Protein AF-A0AAD8BMK3-F1 (afdb_monomer)

Nearest PDB structures (foldseek):
  8d3d-assembly1_A  TM=5.841E-01  e=3.983E-05  Homo sapiens
  8d3c-assembly1_A  TM=5.802E-01  e=1.812E-04  Homo sapiens
  4ykb-assembly1_A  TM=2.983E-01  e=4.411E+00  Chlamydomonas reinhardtii

Mean predicted aligned error: 10.78 Å

Radius of gyration: 21.34 Å; Cα contacts (8 Å, |Δi|>4): 188; chains: 1; bounding box: 49×57×47 Å

pLDDT: mean 79.71, std 11.74, range [36.44, 92.62]

Sequence (171 aa):
VIGICGNMDDNKNNDLISPSNSLMDPKEFLRFYSECSDPTFKELTQTPMNPICQQISDVPLSPNSRVDSDSFITLCNNVDEKLRCMVLELFGLLAHIDYTTSFQNTSCGAMLCQRREYDICDINCRDGNSFKCEKERMFGCTCGEGQYYKHDETCAPRSKCGCYDMEFSSD

Solvent-accessible surface area (backbone atoms only — not comparable to full-atom values): 10951 Å² total; per-residue (Å²): 103,81,53,97,86,17,41,82,78,90,50,81,92,59,32,46,47,46,98,86,73,42,83,43,57,72,69,57,44,53,52,73,75,44,91,60,96,77,78,82,85,76,82,81,60,92,58,88,76,44,73,74,34,54,45,62,78,72,51,87,68,58,98,82,62,82,68,62,59,67,60,50,33,47,50,31,56,63,45,56,78,86,48,28,45,55,46,53,50,50,48,22,46,73,56,68,48,55,48,69,81,64,53,75,88,51,94,54,71,79,72,97,54,62,57,45,80,42,44,70,43,65,44,39,52,80,39,83,74,52,90,80,58,75,80,43,82,44,54,42,76,54,52,58,93,76,27,18,30,43,96,84,73,46,66,36,43,66,93,67,39,66,92,69,86,79,78,74,80,85,126

Foldseek 3Di:
DQDPQADPPPDPVQRQADPVGDHDDPVVSVVVRDPDPDDDDDDQDPDPQDPQLCLLVVDDADPPQPDDSVVLSSVLRRDDLVCNLVSLVVSCFSSQHFSCVSRVPHPNPPDPAGWHWDWPQFAALPNPPVPPDDTDIGTGGGADVQWHQYPVRDTDHNVPSDDDPPPPPPD

InterPro domains:
  IPR001846 von Willebrand factor, type D domain [PS51233] (1-41)

Organism: Biomphalaria pfeifferi (NCBI:txid112525)

Structure (mmCIF, N/CA/C/O backbone):
data_AF-A0AAD8BMK3-F1
#
_entry.id   AF-A0AAD8BMK3-F1
#
loop_
_atom_site.group_PDB
_atom_site.id
_atom_site.type_symbol
_atom_site.label_atom_id
_atom_site.label_alt_id
_atom_site.label_comp_id
_atom_site.la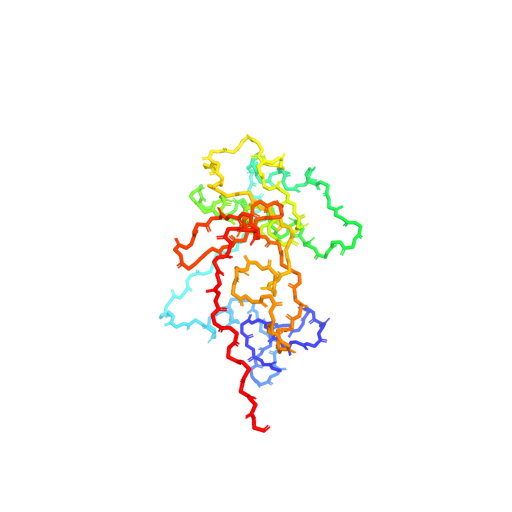bel_asym_id
_atom_site.label_entity_id
_atom_site.label_seq_id
_atom_site.pdbx_PDB_ins_code
_atom_site.Cartn_x
_atom_site.Cartn_y
_atom_site.Cartn_z
_atom_site.occupancy
_atom_site.B_iso_or_equiv
_atom_site.auth_seq_id
_atom_site.auth_comp_id
_atom_site.auth_asym_id
_atom_site.auth_atom_id
_atom_site.pdbx_PDB_model_num
ATOM 1 N N . VAL A 1 1 ? 8.317 -19.276 -10.134 1.00 74.94 1 VAL A N 1
ATOM 2 C CA . VAL A 1 1 ? 7.328 -18.478 -10.909 1.00 74.94 1 VAL A CA 1
ATOM 3 C C . VAL A 1 1 ? 8.123 -17.401 -11.637 1.00 74.94 1 VAL A C 1
ATOM 5 O O . VAL A 1 1 ? 9.188 -17.097 -11.140 1.00 74.94 1 VAL A O 1
ATOM 8 N N . ILE A 1 2 ? 7.726 -16.894 -12.809 1.00 82.69 2 ILE A N 1
ATOM 9 C CA . ILE A 1 2 ? 8.398 -15.738 -13.446 1.00 82.69 2 ILE A CA 1
ATOM 10 C C . ILE A 1 2 ? 7.300 -14.816 -13.981 1.00 82.69 2 ILE A C 1
ATOM 12 O O . ILE A 1 2 ? 6.426 -15.282 -14.712 1.00 82.69 2 ILE A O 1
ATOM 16 N N . GLY A 1 3 ? 7.314 -13.542 -13.590 1.00 86.75 3 GLY A N 1
ATOM 17 C CA . GLY A 1 3 ? 6.319 -12.553 -14.007 1.00 86.75 3 GLY A CA 1
ATOM 18 C C . GLY A 1 3 ? 6.698 -11.130 -13.597 1.00 86.75 3 GLY A C 1
ATOM 19 O O . GLY A 1 3 ? 7.803 -10.894 -13.117 1.00 86.75 3 GLY A O 1
ATOM 20 N N . ILE A 1 4 ? 5.763 -10.183 -13.733 1.00 88.69 4 ILE A N 1
ATOM 21 C CA . ILE A 1 4 ? 5.985 -8.774 -13.350 1.00 88.69 4 ILE A CA 1
ATOM 22 C C . ILE A 1 4 ? 6.304 -8.595 -11.853 1.00 88.69 4 ILE A C 1
ATOM 24 O O . ILE A 1 4 ? 6.928 -7.613 -11.468 1.00 88.69 4 ILE A O 1
ATOM 28 N N . CYS A 1 5 ? 5.915 -9.564 -11.018 1.00 89.19 5 CYS A N 1
ATOM 29 C CA . CYS A 1 5 ? 6.214 -9.613 -9.584 1.00 89.19 5 CYS A CA 1
ATOM 30 C C . CYS A 1 5 ? 7.533 -10.339 -9.254 1.00 89.19 5 CYS A C 1
ATOM 32 O O . CYS A 1 5 ? 7.725 -10.734 -8.108 1.00 89.19 5 CYS A O 1
ATOM 34 N N . GLY A 1 6 ? 8.408 -10.561 -10.237 1.00 90.00 6 GLY A N 1
ATOM 35 C CA . GLY A 1 6 ? 9.694 -11.225 -10.039 1.00 90.00 6 GLY A CA 1
ATOM 36 C C . GLY A 1 6 ? 9.625 -12.746 -10.139 1.00 90.00 6 GLY A C 1
ATOM 37 O O . GLY A 1 6 ? 8.754 -13.312 -10.818 1.00 90.00 6 GLY A O 1
ATOM 38 N N . ASN A 1 7 ? 10.583 -13.414 -9.494 1.00 90.12 7 ASN A N 1
ATOM 39 C CA . A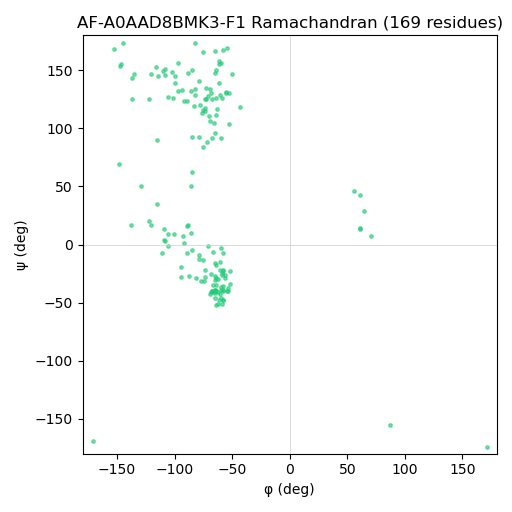SN A 1 7 ? 10.789 -14.861 -9.611 1.00 90.12 7 ASN A CA 1
ATOM 40 C C . ASN A 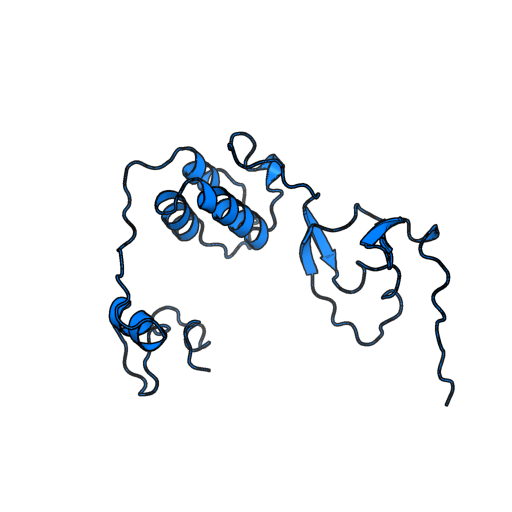1 7 ? 10.450 -15.668 -8.332 1.00 90.12 7 ASN A C 1
ATOM 42 O O . ASN A 1 7 ? 10.377 -16.902 -8.389 1.00 90.12 7 ASN A O 1
ATOM 46 N N . MET A 1 8 ? 10.160 -14.971 -7.223 1.00 89.56 8 MET A N 1
ATOM 47 C CA . MET A 1 8 ? 9.813 -15.534 -5.910 1.00 89.56 8 MET A CA 1
ATOM 48 C C . MET A 1 8 ? 10.932 -16.409 -5.306 1.00 89.56 8 MET A C 1
ATOM 50 O O . MET A 1 8 ? 10.661 -17.487 -4.781 1.00 89.56 8 MET A O 1
ATOM 54 N N . ASP A 1 9 ? 12.192 -15.973 -5.394 1.00 89.56 9 ASP A N 1
ATOM 55 C CA . ASP A 1 9 ? 13.352 -16.679 -4.818 1.00 89.56 9 ASP A CA 1
ATOM 56 C C . ASP A 1 9 ? 13.977 -15.980 -3.589 1.00 89.56 9 ASP A C 1
ATOM 58 O O . ASP A 1 9 ? 15.084 -16.323 -3.173 1.00 89.56 9 ASP A O 1
ATOM 62 N N . ASP A 1 10 ? 13.267 -15.001 -3.016 1.00 86.81 10 ASP A N 1
ATOM 63 C CA . ASP A 1 10 ? 13.710 -14.133 -1.916 1.00 86.81 10 ASP A CA 1
ATOM 64 C C . ASP A 1 10 ? 14.951 -13.262 -2.224 1.00 86.81 10 ASP A C 1
ATOM 66 O O . ASP A 1 10 ? 15.529 -12.651 -1.318 1.00 86.81 10 ASP A O 1
ATOM 70 N N . ASN A 1 11 ? 15.354 -13.128 -3.493 1.00 87.50 11 ASN A N 1
ATOM 71 C CA . ASN A 1 11 ? 16.470 -12.288 -3.916 1.00 87.50 11 ASN A CA 1
ATOM 72 C C . ASN A 1 11 ? 16.019 -11.133 -4.820 1.00 87.50 11 ASN A C 1
ATOM 74 O O . ASN A 1 11 ? 16.123 -11.182 -6.040 1.00 87.50 11 ASN A O 1
ATOM 78 N N . LYS A 1 12 ? 15.686 -9.988 -4.216 1.00 85.31 12 LYS A N 1
ATOM 79 C CA . LYS A 1 12 ? 15.238 -8.795 -4.963 1.00 85.31 12 LYS A CA 1
ATOM 80 C C . LYS A 1 12 ? 16.152 -8.336 -6.111 1.00 85.31 12 LYS A C 1
ATOM 82 O O . LYS A 1 12 ? 15.725 -7.618 -7.010 1.00 85.31 12 LYS A O 1
ATOM 87 N N . ASN A 1 13 ? 17.438 -8.692 -6.072 1.00 87.06 13 ASN A N 1
ATOM 88 C CA . ASN A 1 13 ? 18.412 -8.256 -7.073 1.00 87.06 13 ASN A CA 1
ATOM 89 C C . ASN A 1 13 ? 18.266 -8.993 -8.414 1.00 87.06 13 ASN A C 1
ATOM 91 O O . ASN A 1 13 ? 18.876 -8.567 -9.393 1.00 87.06 13 ASN A O 1
ATOM 95 N N . ASN A 1 14 ? 17.508 -10.093 -8.469 1.00 89.94 14 ASN A N 1
ATOM 96 C CA . ASN A 1 14 ? 17.253 -10.845 -9.696 1.00 89.94 14 ASN A CA 1
ATOM 97 C C . ASN A 1 14 ? 15.757 -10.940 -10.048 1.00 89.94 14 ASN A C 1
ATOM 99 O O . ASN A 1 14 ? 15.392 -11.738 -10.905 1.00 89.94 14 ASN A O 1
ATOM 103 N N . ASP A 1 15 ? 14.907 -10.092 -9.464 1.00 90.56 15 ASP A N 1
ATOM 104 C CA . ASP A 1 15 ? 13.486 -10.041 -9.828 1.00 90.56 15 ASP A CA 1
ATOM 105 C C . ASP A 1 15 ? 13.282 -9.603 -11.286 1.00 90.56 15 ASP A C 1
ATOM 107 O O . ASP A 1 15 ? 12.330 -10.017 -11.948 1.00 90.56 15 ASP A O 1
ATOM 111 N N . LEU A 1 16 ? 14.207 -8.804 -11.826 1.00 92.62 16 LEU A N 1
ATOM 112 C CA . LEU A 1 16 ? 14.149 -8.296 -13.195 1.00 92.62 16 LEU A CA 1
ATOM 113 C C . LEU A 1 16 ? 14.746 -9.283 -14.210 1.00 92.62 16 LEU A C 1
ATOM 115 O O . LEU A 1 16 ? 15.601 -8.911 -15.013 1.00 92.62 16 LEU A O 1
ATOM 119 N N . ILE A 1 17 ? 14.332 -10.552 -14.172 1.00 90.50 17 ILE A N 1
ATOM 120 C CA . ILE A 1 17 ? 14.801 -11.583 -15.111 1.00 90.50 17 ILE A CA 1
ATOM 121 C C . ILE A 1 17 ? 13.815 -11.861 -16.245 1.00 90.50 17 ILE A C 1
ATOM 123 O O . ILE A 1 17 ? 12.594 -11.832 -16.086 1.00 90.50 17 ILE A O 1
ATOM 127 N N . SER A 1 18 ? 14.364 -12.161 -17.419 1.00 85.88 18 SER A N 1
ATOM 128 C CA . SER A 1 18 ? 13.613 -12.638 -18.578 1.00 85.88 18 SER A CA 1
ATOM 129 C C . SER A 1 18 ? 13.204 -14.107 -18.418 1.00 85.88 18 SER A C 1
ATOM 131 O O . SER A 1 18 ? 13.807 -14.835 -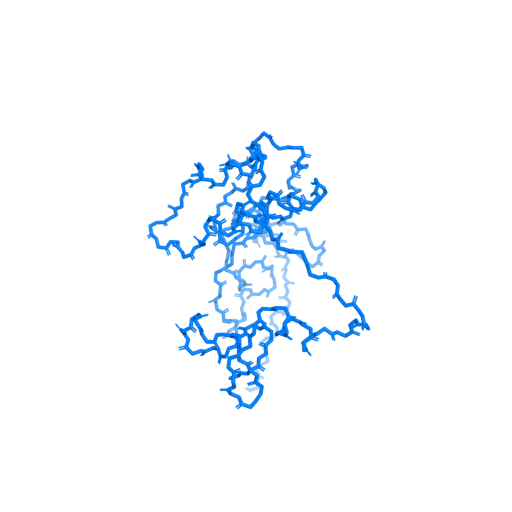17.624 1.00 85.88 18 SER A O 1
ATOM 133 N N . PRO A 1 19 ? 12.264 -14.613 -19.239 1.00 83.69 19 PRO A N 1
ATOM 134 C CA . PRO A 1 19 ? 11.976 -16.049 -19.299 1.00 83.69 19 PRO A CA 1
ATOM 135 C C . PRO A 1 19 ? 13.194 -16.916 -19.664 1.00 83.69 19 PRO A C 1
ATOM 137 O O . PRO A 1 19 ? 13.231 -18.098 -19.336 1.00 83.69 19 PRO A O 1
ATOM 140 N N . SER A 1 20 ? 14.205 -16.337 -20.321 1.00 86.50 20 SER A N 1
ATOM 141 C CA . SER A 1 20 ? 15.494 -16.982 -20.615 1.00 86.50 20 SER A CA 1
ATOM 142 C C . SER A 1 20 ? 16.526 -16.864 -19.484 1.00 86.50 20 SER A C 1
ATOM 144 O O . SER A 1 20 ? 17.687 -17.214 -19.682 1.00 86.50 20 SER A O 1
ATOM 146 N N . ASN A 1 21 ? 16.115 -16.398 -18.301 1.00 85.00 21 ASN A N 1
ATOM 147 C CA . ASN A 1 21 ? 16.940 -16.271 -17.099 1.00 85.00 21 ASN A CA 1
ATOM 148 C C . ASN A 1 21 ? 18.095 -15.256 -17.224 1.00 85.00 21 ASN A C 1
ATOM 150 O O . ASN A 1 21 ? 19.141 -15.403 -16.593 1.00 85.00 21 ASN A O 1
ATOM 154 N N . SER A 1 22 ? 17.913 -14.225 -18.054 1.00 87.44 22 SER A N 1
ATOM 155 C CA . SER A 1 22 ? 18.845 -13.097 -18.175 1.00 87.44 22 SER A CA 1
ATOM 156 C C . SER A 1 22 ? 18.333 -11.899 -17.382 1.00 87.44 22 SER A C 1
ATOM 158 O O . SER A 1 22 ? 17.143 -11.597 -17.450 1.00 87.44 22 SER A O 1
ATOM 160 N N . LEU A 1 23 ? 19.220 -11.189 -16.679 1.00 89.69 23 LEU A N 1
ATOM 161 C CA . LEU A 1 23 ? 18.885 -9.893 -16.081 1.00 89.69 23 LEU A CA 1
ATOM 162 C C . LEU A 1 23 ? 18.503 -8.896 -17.183 1.00 89.69 23 LEU A C 1
ATOM 164 O O . LEU A 1 23 ? 19.130 -8.877 -18.244 1.00 89.69 23 LEU A O 1
ATOM 168 N N . MET A 1 24 ? 17.476 -8.096 -16.924 1.00 89.12 24 MET A N 1
ATOM 169 C CA . MET A 1 24 ? 16.971 -7.052 -17.810 1.00 89.12 24 MET A CA 1
ATOM 170 C C . MET A 1 24 ? 17.038 -5.700 -17.108 1.00 89.12 24 MET A C 1
ATOM 172 O O . MET A 1 24 ? 16.810 -5.599 -15.901 1.00 89.12 24 MET A O 1
ATOM 176 N N . ASP A 1 25 ? 17.290 -4.647 -17.879 1.00 88.19 25 ASP A N 1
ATOM 177 C CA . ASP A 1 25 ? 17.136 -3.290 -17.370 1.00 88.19 25 ASP A CA 1
ATOM 178 C C . ASP A 1 25 ? 15.654 -3.011 -17.046 1.00 88.19 25 ASP A C 1
ATOM 180 O O . ASP A 1 25 ? 14.768 -3.495 -17.759 1.00 88.19 25 ASP A O 1
ATOM 184 N N . PRO A 1 26 ? 15.330 -2.184 -16.030 1.00 87.00 26 PRO A N 1
ATOM 185 C CA . PRO A 1 26 ? 13.945 -1.962 -15.596 1.00 87.00 26 PRO A CA 1
ATOM 186 C C . PRO A 1 26 ? 12.984 -1.542 -16.718 1.00 87.00 26 PRO A C 1
ATOM 188 O O . PRO A 1 26 ? 11.834 -1.975 -16.752 1.00 87.00 26 PRO A O 1
ATOM 191 N N . LYS A 1 27 ? 13.450 -0.717 -17.667 1.00 85.75 27 LYS A N 1
ATOM 192 C CA . LYS A 1 27 ? 12.641 -0.263 -18.812 1.00 85.75 27 LYS A CA 1
ATOM 193 C C . LYS A 1 27 ? 12.342 -1.405 -19.783 1.00 85.75 27 LYS A C 1
ATOM 195 O O . LYS A 1 27 ? 11.225 -1.498 -20.283 1.00 85.75 27 LYS A O 1
ATOM 200 N N . GLU A 1 28 ? 13.319 -2.271 -20.041 1.00 86.62 28 GLU A N 1
ATOM 201 C CA . GLU A 1 28 ? 13.140 -3.446 -20.898 1.00 86.62 28 GLU A CA 1
ATOM 202 C C . GLU A 1 28 ? 12.225 -4.469 -20.231 1.00 86.62 28 GLU A C 1
ATOM 204 O O . GLU A 1 28 ? 11.304 -4.976 -20.869 1.00 86.62 28 GLU A O 1
ATOM 209 N N . PHE A 1 29 ? 12.419 -4.6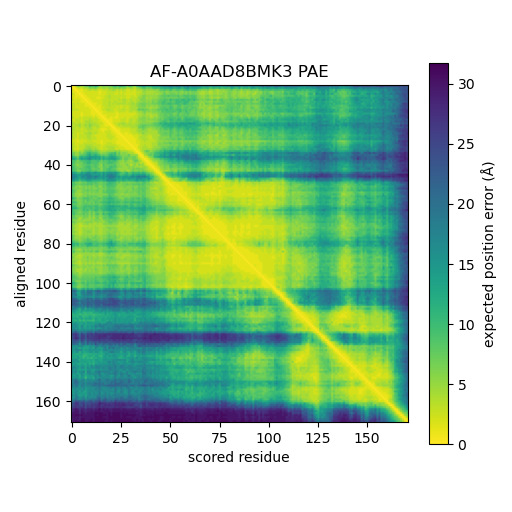89 -18.929 1.00 89.31 29 PHE A N 1
ATOM 210 C CA . PHE A 1 29 ? 11.583 -5.572 -18.127 1.00 89.31 29 PHE A CA 1
ATOM 211 C C . PHE A 1 29 ? 10.115 -5.142 -18.143 1.00 89.31 29 PHE A C 1
ATOM 213 O O . PHE A 1 29 ? 9.234 -5.935 -18.471 1.00 89.31 29 PHE A O 1
ATOM 220 N N . LEU A 1 30 ? 9.833 -3.870 -17.851 1.00 87.00 30 LEU A N 1
ATOM 221 C CA . LEU A 1 30 ? 8.462 -3.364 -17.855 1.00 87.00 30 LEU A CA 1
ATOM 222 C C . LEU A 1 30 ? 7.853 -3.348 -19.258 1.00 87.00 30 LEU A C 1
ATOM 224 O O . LEU A 1 30 ? 6.662 -3.607 -19.405 1.00 87.00 30 LEU A O 1
ATOM 228 N N . ARG A 1 31 ? 8.651 -3.069 -20.297 1.00 85.75 31 ARG A N 1
ATOM 229 C CA . ARG A 1 31 ? 8.185 -3.140 -21.686 1.00 85.75 31 ARG A CA 1
ATOM 230 C C . ARG A 1 31 ? 7.795 -4.563 -22.073 1.00 85.75 31 ARG A C 1
ATOM 232 O O . ARG A 1 31 ? 6.795 -4.728 -22.758 1.00 85.75 31 ARG A O 1
ATOM 239 N N . PHE A 1 32 ? 8.551 -5.566 -21.631 1.00 85.62 32 PHE A N 1
ATOM 240 C CA . PHE A 1 32 ? 8.258 -6.971 -21.910 1.00 85.62 32 PHE A CA 1
ATOM 241 C C . PHE A 1 32 ? 6.883 -7.397 -21.376 1.00 85.62 32 PHE A C 1
ATOM 243 O O . PHE A 1 32 ? 6.159 -8.116 -22.057 1.00 85.62 32 PHE A O 1
ATOM 250 N N . TYR A 1 33 ? 6.506 -6.915 -20.188 1.00 83.81 33 TYR A N 1
ATOM 251 C CA . TYR A 1 33 ? 5.203 -7.187 -19.567 1.00 83.81 33 TYR A CA 1
ATOM 252 C C . TYR A 1 33 ? 4.124 -6.137 -19.885 1.00 83.81 33 TYR A C 1
ATOM 254 O O . TYR A 1 33 ? 3.039 -6.183 -19.306 1.00 83.81 33 TYR A O 1
ATOM 262 N N . SER A 1 34 ? 4.393 -5.182 -20.779 1.00 82.50 34 SER A N 1
ATOM 263 C CA . SER A 1 34 ? 3.419 -4.166 -21.181 1.00 82.50 34 SER A CA 1
ATOM 264 C C . SER A 1 34 ? 2.668 -4.602 -22.436 1.00 82.50 34 SER A C 1
ATOM 266 O O . SER A 1 34 ? 3.272 -4.993 -23.429 1.00 82.50 34 SER A O 1
ATOM 268 N N . GLU A 1 35 ? 1.343 -4.463 -22.422 1.00 77.38 35 GLU A N 1
ATOM 269 C CA . GLU A 1 35 ? 0.501 -4.642 -23.614 1.00 77.38 35 GLU A CA 1
ATOM 270 C C . GLU A 1 35 ? 0.412 -3.367 -24.475 1.00 77.38 35 GLU A C 1
ATOM 272 O O . GLU A 1 35 ? -0.194 -3.365 -25.548 1.00 77.38 35 GLU A O 1
ATOM 277 N N . CYS A 1 36 ? 1.002 -2.259 -24.019 1.00 77.31 36 CYS A N 1
ATOM 278 C CA . CYS A 1 36 ? 0.954 -0.980 -24.717 1.00 77.31 36 CYS A CA 1
ATOM 279 C C . CYS A 1 36 ? 1.952 -0.959 -25.883 1.00 77.31 36 CYS A C 1
ATOM 281 O O . CYS A 1 36 ? 3.088 -1.409 -25.744 1.00 77.31 36 CYS A O 1
ATOM 283 N N . SER A 1 37 ? 1.561 -0.370 -27.019 1.00 70.06 37 SER A N 1
ATOM 284 C CA . SER A 1 37 ? 2.420 -0.311 -28.211 1.00 70.06 37 SER A CA 1
ATOM 285 C C . SER A 1 37 ? 3.689 0.522 -27.995 1.00 70.06 37 SER A C 1
ATOM 287 O O . SER A 1 37 ? 4.729 0.185 -28.554 1.00 70.06 37 SER A O 1
ATOM 289 N N . ASP A 1 38 ? 3.630 1.552 -27.140 1.00 72.81 38 ASP A N 1
ATOM 290 C CA . ASP A 1 38 ? 4.725 2.506 -26.915 1.00 72.81 38 ASP A CA 1
ATOM 291 C C . ASP A 1 38 ? 4.750 3.034 -25.464 1.00 72.81 38 ASP A C 1
ATOM 293 O O . ASP A 1 38 ? 4.425 4.199 -25.210 1.00 72.81 38 ASP A O 1
ATOM 297 N N . PRO A 1 39 ? 5.094 2.202 -24.464 1.00 75.88 39 PRO A N 1
ATOM 298 C CA . PRO A 1 39 ? 5.145 2.658 -23.083 1.00 75.88 39 PRO A CA 1
ATOM 299 C C . PRO A 1 39 ? 6.290 3.662 -22.884 1.00 75.88 39 PRO A C 1
ATOM 301 O O . PRO A 1 39 ? 7.456 3.378 -23.165 1.00 75.88 39 PRO A O 1
ATOM 304 N N . THR A 1 40 ? 5.966 4.842 -22.356 1.00 77.12 40 THR A N 1
ATOM 305 C CA . THR A 1 40 ? 6.961 5.819 -21.899 1.00 77.12 40 THR A CA 1
ATOM 306 C C . THR A 1 40 ? 7.266 5.601 -20.425 1.00 77.12 40 THR A C 1
ATOM 308 O O . THR A 1 40 ? 6.369 5.688 -19.586 1.00 77.12 40 THR A O 1
ATOM 311 N N . PHE A 1 41 ? 8.536 5.381 -20.096 1.00 78.69 41 PHE A N 1
ATOM 312 C CA . PHE A 1 41 ? 8.986 5.215 -18.717 1.00 78.69 41 PHE A CA 1
ATOM 313 C C . PHE A 1 41 ? 9.630 6.497 -18.206 1.00 78.69 41 PHE A C 1
ATOM 315 O O . PHE A 1 41 ? 10.573 7.014 -18.808 1.00 78.69 41 PHE A O 1
ATOM 322 N N . LYS A 1 42 ? 9.136 6.986 -17.070 1.00 77.81 42 LYS A N 1
ATOM 323 C CA . LYS A 1 42 ? 9.716 8.114 -16.348 1.00 77.81 42 LYS A CA 1
ATOM 324 C C . LYS A 1 42 ? 10.431 7.587 -15.110 1.00 77.81 42 LYS A C 1
ATOM 326 O O . LYS A 1 42 ? 9.830 6.876 -14.310 1.00 77.81 42 LYS A O 1
ATOM 331 N N . GLU A 1 43 ? 11.697 7.951 -14.952 1.00 78.62 43 GLU A N 1
ATOM 332 C CA . GLU A 1 43 ? 12.405 7.725 -13.693 1.00 78.62 43 GLU A CA 1
ATOM 333 C C . GLU A 1 43 ? 11.826 8.636 -12.611 1.00 78.62 43 GLU A C 1
ATOM 335 O O . GLU A 1 43 ? 11.581 9.825 -12.839 1.00 78.62 43 GLU A O 1
ATOM 340 N N . LEU A 1 44 ? 11.569 8.058 -11.440 1.00 82.44 44 LEU A N 1
ATOM 341 C CA . LEU A 1 44 ? 11.043 8.799 -10.303 1.00 82.44 44 LEU A CA 1
ATOM 342 C C . LEU A 1 44 ? 12.168 9.659 -9.725 1.00 82.44 44 LEU A C 1
ATOM 344 O O . LEU A 1 44 ? 13.246 9.163 -9.405 1.00 82.44 44 LEU A O 1
ATOM 348 N N . THR A 1 45 ? 11.926 10.960 -9.610 1.00 75.88 45 THR A N 1
ATOM 349 C CA . THR A 1 45 ? 12.927 11.927 -9.149 1.00 75.88 45 THR A CA 1
ATOM 350 C C . THR A 1 45 ? 12.680 12.325 -7.701 1.00 75.88 45 THR A C 1
ATOM 352 O O . THR A 1 45 ? 11.533 12.444 -7.266 1.00 75.88 45 THR A O 1
ATOM 355 N N . GLN A 1 46 ? 13.748 12.635 -6.967 1.00 62.03 46 GLN A N 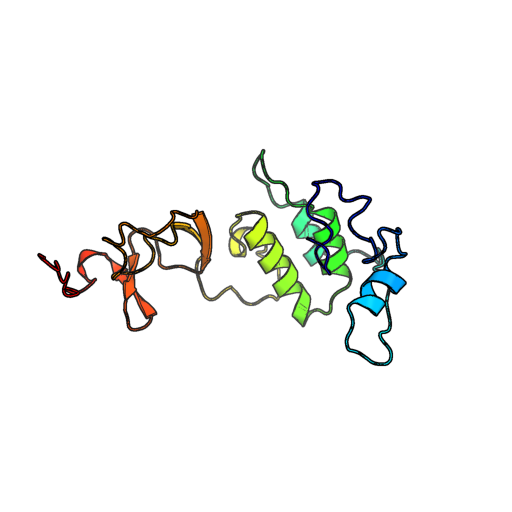1
ATOM 356 C CA . GLN A 1 46 ? 13.673 13.319 -5.673 1.00 62.03 46 GLN A CA 1
ATOM 357 C C . GLN A 1 46 ? 13.605 14.843 -5.892 1.00 62.03 46 GLN A C 1
ATOM 359 O O . GLN A 1 46 ? 14.514 15.592 -5.550 1.00 62.03 46 GLN A O 1
ATOM 364 N N . THR A 1 47 ? 12.547 15.317 -6.554 1.00 68.62 47 THR A N 1
ATOM 365 C CA . THR A 1 47 ? 12.194 16.752 -6.603 1.00 68.62 47 THR A CA 1
ATOM 366 C C . THR A 1 47 ? 11.819 17.261 -5.204 1.00 68.62 47 THR A C 1
ATOM 368 O O . THR A 1 47 ? 11.597 16.416 -4.332 1.00 68.62 47 THR A O 1
ATOM 371 N N . PRO A 1 48 ? 11.732 18.594 -4.955 1.00 76.81 48 PRO A N 1
ATOM 372 C CA . PRO A 1 48 ? 11.415 19.128 -3.627 1.00 76.81 48 PRO A CA 1
ATOM 373 C C . PRO A 1 48 ? 10.275 18.346 -2.975 1.00 76.81 48 PRO A C 1
ATOM 375 O O . PRO A 1 48 ? 9.193 18.243 -3.554 1.00 76.81 48 PRO A O 1
ATOM 378 N N . MET A 1 49 ? 10.572 17.726 -1.831 1.00 83.25 49 MET A N 1
ATOM 379 C CA . MET A 1 49 ? 9.687 16.761 -1.186 1.00 83.25 49 MET A CA 1
ATOM 380 C C . MET A 1 49 ? 8.346 17.416 -0.874 1.00 83.25 49 MET A C 1
ATOM 382 O O . MET A 1 49 ? 8.296 18.450 -0.206 1.00 83.25 49 MET A O 1
ATOM 386 N N . ASN A 1 50 ? 7.254 16.811 -1.336 1.00 87.00 50 ASN A N 1
ATOM 387 C CA . ASN A 1 50 ? 5.929 17.245 -0.930 1.00 87.00 50 ASN A CA 1
ATOM 388 C C . ASN A 1 50 ? 5.771 17.018 0.591 1.00 87.00 50 ASN A C 1
ATOM 390 O O . ASN A 1 50 ? 5.953 15.882 1.037 1.00 87.00 50 ASN A O 1
ATOM 394 N N . PRO A 1 51 ? 5.392 18.037 1.389 1.00 87.25 51 PRO A N 1
ATOM 395 C CA . PRO A 1 51 ? 5.244 17.896 2.840 1.00 87.25 51 PRO A CA 1
ATOM 396 C C . PRO A 1 51 ? 4.283 16.780 3.262 1.00 87.25 51 PRO A C 1
ATOM 398 O O . PRO A 1 51 ? 4.460 16.177 4.314 1.00 87.25 51 PRO A O 1
ATOM 401 N N . ILE A 1 52 ? 3.280 16.469 2.434 1.00 88.25 52 ILE A N 1
ATOM 402 C CA . ILE A 1 52 ? 2.359 15.352 2.671 1.00 88.25 52 ILE A CA 1
ATOM 403 C C . ILE A 1 52 ? 3.097 14.009 2.603 1.00 88.25 52 ILE A C 1
ATOM 405 O O . ILE A 1 52 ? 2.850 13.130 3.419 1.00 88.25 52 ILE A O 1
ATOM 409 N N . CYS A 1 53 ? 4.026 13.853 1.661 1.00 90.44 53 CYS A N 1
ATOM 410 C CA . CYS A 1 53 ? 4.790 12.617 1.499 1.00 90.44 53 CYS A CA 1
ATOM 411 C C . CYS A 1 53 ? 5.834 12.424 2.594 1.00 90.44 53 CYS A C 1
ATOM 413 O O . CYS A 1 53 ? 6.134 11.290 2.950 1.00 90.44 53 CYS A O 1
ATOM 415 N N . GLN A 1 54 ? 6.340 13.518 3.167 1.00 89.19 54 GLN A N 1
ATOM 416 C CA . GLN A 1 54 ? 7.257 13.461 4.301 1.00 89.19 54 GLN A CA 1
ATOM 417 C C . GLN A 1 54 ? 6.605 12.870 5.562 1.00 89.19 54 GLN A C 1
ATOM 419 O O . GLN A 1 54 ? 7.300 12.232 6.344 1.00 89.19 54 GLN A O 1
ATOM 424 N N . GLN A 1 55 ? 5.279 12.988 5.723 1.00 90.19 55 GLN A N 1
ATOM 425 C CA . GLN A 1 55 ? 4.561 12.425 6.879 1.00 90.19 55 GLN A CA 1
ATOM 426 C C . GLN A 1 55 ? 4.747 10.905 7.009 1.00 90.19 55 GLN A C 1
ATOM 428 O O . GLN A 1 55 ? 4.651 10.377 8.108 1.00 90.19 55 GLN A O 1
ATOM 433 N N . ILE A 1 56 ? 5.053 10.197 5.913 1.00 92.06 56 ILE A N 1
ATOM 434 C CA . ILE A 1 56 ? 5.345 8.754 5.926 1.00 92.06 56 ILE A CA 1
ATOM 435 C C . ILE A 1 56 ? 6.548 8.440 6.830 1.00 92.06 56 ILE A C 1
ATOM 437 O O . ILE A 1 56 ? 6.539 7.426 7.525 1.00 92.06 56 ILE A O 1
ATOM 441 N N . SER A 1 57 ? 7.565 9.308 6.860 1.00 90.44 57 SER A N 1
ATOM 442 C CA . SER A 1 57 ? 8.750 9.140 7.715 1.00 90.44 57 SER A CA 1
ATOM 443 C C . SER A 1 57 ? 8.445 9.295 9.205 1.00 90.44 57 SER A C 1
ATOM 445 O O . SER A 1 57 ? 9.171 8.748 10.031 1.00 90.44 57 SER A O 1
ATOM 447 N N . ASP A 1 58 ? 7.387 10.033 9.542 1.00 88.75 58 ASP A N 1
ATOM 448 C CA . ASP A 1 58 ? 7.015 10.342 10.924 1.00 88.75 58 ASP A CA 1
ATOM 449 C C . ASP A 1 58 ? 6.083 9.281 11.531 1.00 88.75 58 ASP A C 1
ATOM 451 O O . ASP A 1 58 ? 5.795 9.307 12.730 1.00 88.75 58 ASP A O 1
ATOM 455 N N . VAL A 1 59 ? 5.612 8.326 10.720 1.00 89.38 59 VAL A N 1
ATOM 456 C CA . VAL A 1 59 ? 4.741 7.253 11.191 1.00 89.38 59 VAL A CA 1
ATOM 457 C C . VAL A 1 59 ? 5.535 6.248 12.037 1.00 89.38 59 VAL A C 1
ATOM 459 O O . VAL A 1 59 ? 6.489 5.638 11.544 1.00 89.38 59 VAL A O 1
ATOM 462 N N . PRO A 1 60 ? 5.103 5.965 13.279 1.00 87.62 60 PRO A N 1
ATOM 463 C CA . PRO A 1 60 ? 5.688 4.898 14.077 1.00 87.62 60 PRO A CA 1
ATOM 464 C C . PRO A 1 60 ? 5.316 3.526 13.497 1.00 87.62 60 PRO A C 1
ATOM 466 O O . PRO A 1 60 ? 4.169 3.087 13.574 1.00 87.62 60 PRO A O 1
ATOM 469 N N . LEU A 1 61 ? 6.304 2.830 12.935 1.00 88.19 61 LEU A N 1
ATOM 470 C CA . LEU A 1 61 ? 6.150 1.457 12.457 1.00 88.19 61 LEU A CA 1
ATOM 471 C C . LEU A 1 61 ? 6.355 0.442 13.587 1.00 88.19 61 LEU A C 1
ATOM 473 O O . LEU A 1 61 ? 7.136 0.659 14.516 1.00 88.19 61 LEU A O 1
ATOM 477 N N . SER A 1 62 ? 5.679 -0.706 13.491 1.00 83.25 62 SER A N 1
ATOM 478 C CA . SER A 1 62 ? 5.926 -1.818 14.412 1.00 83.25 62 SER A CA 1
ATOM 479 C C . SER A 1 62 ? 7.361 -2.360 14.250 1.00 83.25 62 SER A C 1
ATOM 481 O O . SER A 1 62 ? 7.900 -2.328 13.141 1.00 83.25 62 SER A O 1
ATOM 483 N N . PRO A 1 63 ? 7.990 -2.916 15.307 1.00 79.69 63 PRO A N 1
ATOM 484 C CA . PRO A 1 63 ? 9.379 -3.395 15.248 1.00 79.69 63 PRO A CA 1
ATOM 485 C C . PRO A 1 63 ? 9.661 -4.462 14.180 1.00 79.69 63 PRO A C 1
ATOM 487 O O . PRO A 1 63 ? 10.805 -4.637 13.775 1.00 79.69 63 PRO A O 1
ATOM 490 N N . ASN A 1 64 ? 8.626 -5.179 13.735 1.00 79.50 64 ASN A N 1
ATOM 491 C CA . ASN A 1 64 ? 8.723 -6.236 12.727 1.00 79.50 64 ASN A CA 1
ATOM 492 C C . ASN A 1 64 ? 8.179 -5.801 11.358 1.00 79.50 64 ASN A C 1
ATOM 494 O O . ASN A 1 64 ? 8.017 -6.644 10.474 1.00 79.50 64 ASN A O 1
ATOM 498 N N . SER A 1 65 ? 7.865 -4.513 11.183 1.00 81.69 65 SER A N 1
ATOM 499 C CA . SER A 1 65 ? 7.413 -3.990 9.899 1.00 81.69 65 SER A CA 1
ATOM 500 C C . SER A 1 65 ? 8.497 -4.195 8.845 1.00 81.69 65 SER A C 1
ATOM 502 O O . SER A 1 65 ? 9.655 -3.830 9.041 1.00 81.69 65 SER A O 1
ATOM 504 N N . ARG A 1 66 ? 8.107 -4.786 7.714 1.00 83.31 66 ARG A N 1
ATOM 505 C CA . ARG A 1 66 ? 8.964 -4.955 6.530 1.00 83.31 66 ARG A CA 1
ATOM 506 C C . ARG A 1 66 ? 8.666 -3.918 5.447 1.00 83.31 66 ARG A C 1
ATOM 508 O O . ARG A 1 66 ? 9.134 -4.064 4.322 1.00 83.31 66 ARG A O 1
ATOM 515 N N . VAL A 1 67 ? 7.852 -2.913 5.763 1.00 89.12 67 VAL A N 1
ATOM 516 C CA . VAL A 1 67 ? 7.465 -1.874 4.809 1.00 89.12 67 VAL A CA 1
ATOM 517 C C . VAL A 1 67 ? 8.655 -0.964 4.528 1.00 89.12 67 VAL A C 1
ATOM 519 O O . VAL A 1 67 ? 9.265 -0.424 5.447 1.00 89.12 67 VAL A O 1
ATOM 522 N N . ASP A 1 68 ? 8.960 -0.784 3.247 1.00 88.88 68 ASP A N 1
ATOM 523 C CA . ASP A 1 68 ? 9.980 0.147 2.775 1.00 88.88 68 ASP A CA 1
ATOM 524 C C . ASP A 1 68 ? 9.392 1.560 2.633 1.00 88.88 68 ASP A C 1
ATOM 526 O O . ASP A 1 68 ? 8.812 1.917 1.601 1.00 88.88 68 ASP A O 1
ATOM 530 N N . SER A 1 69 ? 9.523 2.366 3.689 1.00 91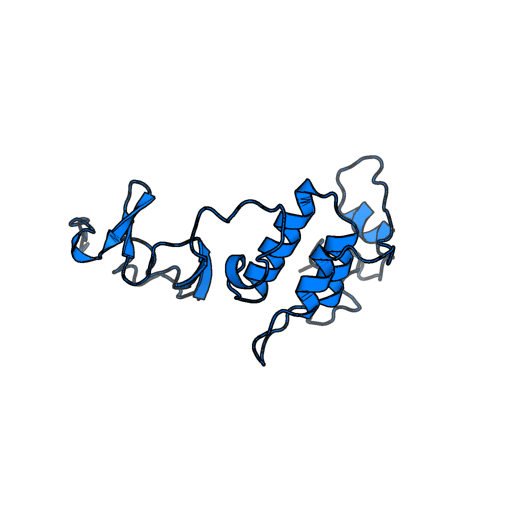.38 69 SER A N 1
ATOM 531 C CA . SER A 1 69 ? 9.035 3.749 3.708 1.00 91.38 69 SER A CA 1
ATOM 532 C C . SER A 1 69 ? 9.645 4.616 2.604 1.00 91.38 69 SER A C 1
ATOM 534 O O . SER A 1 69 ? 8.935 5.445 2.038 1.00 91.38 69 SER A O 1
ATOM 536 N N . ASP A 1 70 ? 10.917 4.418 2.245 1.00 89.62 70 ASP A N 1
ATOM 537 C CA . ASP A 1 70 ? 11.619 5.264 1.269 1.00 89.62 70 ASP A CA 1
ATOM 538 C C . ASP A 1 70 ? 11.045 5.093 -0.142 1.00 89.62 70 ASP A C 1
ATOM 540 O O . ASP A 1 70 ? 10.840 6.074 -0.874 1.00 89.62 70 ASP A O 1
ATOM 544 N N . SER A 1 71 ? 10.708 3.855 -0.510 1.00 90.06 71 SER A N 1
ATOM 545 C CA . SER A 1 71 ? 10.004 3.557 -1.761 1.00 90.06 71 SER A CA 1
ATOM 546 C C . SER A 1 71 ? 8.617 4.209 -1.799 1.00 90.06 71 SER A C 1
ATOM 548 O O . SER A 1 71 ? 8.234 4.798 -2.815 1.00 90.06 71 SER A O 1
ATOM 550 N N . PHE A 1 72 ? 7.881 4.188 -0.683 1.00 92.62 72 PHE A N 1
ATOM 551 C CA . PHE A 1 72 ? 6.568 4.835 -0.577 1.00 92.62 72 PHE A CA 1
ATOM 552 C C . PHE A 1 72 ? 6.642 6.364 -0.637 1.00 92.62 72 PHE A C 1
ATOM 554 O O . PHE A 1 72 ? 5.820 6.990 -1.310 1.00 92.62 72 PHE A O 1
ATOM 561 N N . ILE A 1 73 ? 7.644 6.972 -0.002 1.00 92.38 73 ILE A N 1
ATOM 562 C CA . ILE A 1 73 ? 7.913 8.414 -0.075 1.00 92.38 73 ILE A CA 1
ATOM 563 C C . ILE A 1 73 ? 8.226 8.815 -1.518 1.00 92.38 73 ILE A C 1
ATOM 565 O O . ILE A 1 73 ? 7.641 9.766 -2.046 1.00 92.38 73 ILE A O 1
ATOM 569 N N . THR A 1 74 ? 9.102 8.057 -2.180 1.00 91.50 74 THR A N 1
ATOM 570 C CA . THR A 1 74 ? 9.481 8.292 -3.578 1.00 91.50 74 THR A CA 1
ATOM 571 C C . THR A 1 74 ? 8.263 8.214 -4.495 1.00 91.50 74 THR A C 1
ATOM 573 O O . THR A 1 74 ? 8.057 9.108 -5.321 1.00 91.50 74 THR A O 1
ATOM 576 N N . LEU A 1 75 ? 7.418 7.194 -4.320 1.00 91.44 75 LEU A N 1
ATOM 577 C CA . LEU A 1 75 ? 6.179 7.039 -5.076 1.00 91.44 75 LEU A CA 1
ATOM 578 C C . LEU A 1 75 ? 5.216 8.205 -4.817 1.00 91.44 75 LEU A C 1
ATOM 580 O O . LEU A 1 75 ? 4.772 8.857 -5.759 1.00 91.44 75 LEU A O 1
ATOM 584 N N . CYS A 1 76 ? 4.950 8.525 -3.550 1.00 91.69 76 CYS A N 1
ATOM 585 C CA . CYS A 1 76 ? 4.061 9.613 -3.141 1.00 91.69 76 CYS A CA 1
ATOM 586 C C . CYS A 1 76 ? 4.459 10.961 -3.768 1.00 91.69 76 CYS A C 1
ATOM 588 O O . CYS A 1 76 ? 3.601 11.747 -4.189 1.00 91.69 76 CYS A O 1
ATOM 590 N N . ASN A 1 77 ? 5.766 11.230 -3.849 1.00 91.31 77 ASN A N 1
ATOM 591 C CA . ASN A 1 77 ? 6.300 12.484 -4.372 1.00 91.31 77 ASN A CA 1
ATOM 592 C C . ASN A 1 77 ? 6.176 12.602 -5.900 1.00 91.31 77 ASN A C 1
ATOM 594 O O . ASN A 1 77 ? 6.194 13.708 -6.436 1.00 91.31 77 ASN A O 1
ATOM 598 N N . ASN A 1 78 ? 6.048 11.475 -6.604 1.00 91.12 78 ASN A N 1
ATOM 599 C CA . ASN A 1 78 ? 6.044 11.424 -8.067 1.00 91.12 78 ASN A CA 1
ATOM 600 C C . ASN A 1 78 ? 4.661 11.168 -8.685 1.00 91.12 78 ASN A C 1
ATOM 602 O O . ASN A 1 78 ? 4.548 11.154 -9.911 1.00 91.12 78 ASN A O 1
ATOM 606 N N . VAL A 1 79 ? 3.620 10.996 -7.868 1.00 89.31 79 VAL A N 1
ATOM 607 C CA . VAL A 1 79 ? 2.234 10.869 -8.335 1.00 89.31 79 VAL A CA 1
ATOM 608 C C . VAL A 1 79 ? 1.473 12.195 -8.255 1.00 89.31 79 VAL A C 1
ATOM 610 O O . VAL A 1 79 ? 1.789 13.079 -7.449 1.00 89.31 79 VAL A O 1
ATOM 613 N N . ASP A 1 80 ? 0.427 12.312 -9.074 1.00 84.75 80 ASP A N 1
ATOM 614 C CA . ASP A 1 80 ? -0.506 13.438 -9.036 1.00 84.75 80 ASP A CA 1
ATOM 615 C C . ASP A 1 80 ? -1.222 13.539 -7.683 1.00 84.75 80 ASP A C 1
ATOM 617 O O . ASP A 1 80 ? -1.384 12.555 -6.960 1.00 84.75 80 ASP A O 1
ATOM 621 N N . GLU A 1 81 ? -1.727 14.731 -7.354 1.00 79.44 81 GLU A N 1
ATOM 622 C CA . GLU A 1 81 ? -2.430 14.981 -6.088 1.00 79.44 81 GLU A CA 1
ATOM 623 C C . GLU A 1 81 ? -3.592 14.006 -5.847 1.00 79.44 81 GLU A C 1
ATOM 625 O O . GLU A 1 81 ? -3.733 13.483 -4.745 1.00 79.44 81 GLU A O 1
ATOM 630 N N . LYS A 1 82 ? -4.350 13.673 -6.900 1.00 78.62 82 LYS A N 1
ATOM 631 C CA . LYS A 1 82 ? -5.459 12.706 -6.839 1.00 78.62 82 LYS A CA 1
ATOM 632 C C . LYS A 1 82 ? -5.015 11.290 -6.460 1.00 78.62 82 LYS A C 1
ATOM 634 O O . LYS A 1 82 ? -5.798 10.540 -5.891 1.00 78.62 82 LYS A O 1
ATOM 639 N N . LEU A 1 83 ? -3.785 10.913 -6.805 1.00 87.44 83 LEU A N 1
ATOM 640 C CA . LEU A 1 83 ? -3.240 9.575 -6.568 1.00 87.44 83 LEU A CA 1
ATOM 641 C C . LEU A 1 83 ? -2.441 9.502 -5.261 1.00 87.44 83 LEU A C 1
ATOM 643 O O . LEU A 1 83 ? -2.256 8.419 -4.713 1.00 87.44 83 LEU A O 1
ATOM 647 N N . ARG A 1 84 ? -1.995 10.647 -4.731 1.00 88.75 84 ARG A N 1
ATOM 648 C CA . ARG A 1 84 ? -1.201 10.724 -3.499 1.00 88.75 84 ARG A CA 1
ATOM 649 C C . ARG A 1 84 ? -1.916 10.097 -2.308 1.00 88.75 84 ARG A C 1
ATOM 651 O O . ARG A 1 84 ? -1.301 9.370 -1.536 1.00 88.75 84 ARG A O 1
ATOM 658 N N . CYS A 1 85 ? -3.221 10.323 -2.207 1.00 84.81 85 CYS A N 1
ATOM 659 C CA . CYS A 1 85 ? -4.051 9.740 -1.160 1.00 84.81 85 CYS A CA 1
ATOM 660 C C . CYS A 1 85 ? -4.047 8.214 -1.209 1.00 84.81 85 CYS A C 1
ATOM 662 O O . CYS A 1 85 ? -3.838 7.586 -0.179 1.00 84.81 85 CYS A O 1
ATOM 664 N N . MET A 1 86 ? -4.139 7.621 -2.403 1.00 87.31 86 MET A N 1
ATOM 665 C CA . MET A 1 86 ? -4.060 6.166 -2.559 1.00 87.31 86 MET A CA 1
ATOM 666 C C . MET A 1 86 ? -2.697 5.606 -2.143 1.00 87.31 86 MET A C 1
ATOM 668 O O . MET A 1 86 ? -2.639 4.526 -1.564 1.00 87.31 86 MET A O 1
ATOM 672 N N . VAL A 1 87 ? -1.601 6.335 -2.378 1.00 90.94 87 VAL A N 1
ATOM 673 C CA . VAL A 1 87 ? -0.266 5.911 -1.916 1.00 90.94 87 VAL A CA 1
ATOM 674 C C . VAL A 1 87 ? -0.193 5.894 -0.389 1.00 90.94 87 VAL A C 1
ATOM 676 O O . VAL A 1 87 ? 0.270 4.913 0.189 1.00 90.94 87 VAL A O 1
ATOM 679 N N . LEU A 1 88 ? -0.682 6.947 0.270 1.00 88.50 88 LEU A N 1
ATOM 680 C CA . LEU A 1 88 ? -0.732 7.020 1.734 1.00 88.50 88 LEU A CA 1
ATOM 681 C C . LEU A 1 88 ? -1.667 5.957 2.329 1.00 88.50 88 LEU A C 1
ATOM 683 O O . LEU A 1 88 ? -1.364 5.352 3.355 1.00 88.50 88 LEU A O 1
ATOM 687 N N . GLU A 1 89 ? -2.800 5.698 1.677 1.00 85.19 89 GLU A N 1
ATOM 688 C CA . GLU A 1 89 ? -3.736 4.647 2.067 1.00 85.19 89 GLU A CA 1
ATOM 689 C C . GLU A 1 89 ? -3.114 3.256 1.922 1.00 85.19 89 GLU A C 1
ATOM 691 O O . GLU A 1 89 ? -3.291 2.419 2.806 1.00 85.19 89 GLU A O 1
ATOM 696 N N . LEU A 1 90 ? -2.375 2.998 0.842 1.00 88.19 90 LEU A N 1
ATOM 697 C CA . LEU A 1 90 ? -1.672 1.734 0.637 1.00 88.19 90 LEU A CA 1
ATOM 698 C C . LEU A 1 90 ? -0.542 1.553 1.655 1.00 88.19 90 LEU A C 1
ATOM 700 O O . LEU A 1 90 ? -0.398 0.469 2.216 1.00 88.19 90 LEU A O 1
ATOM 704 N N . PHE A 1 91 ? 0.211 2.614 1.950 1.00 90.38 91 PHE A N 1
ATOM 705 C CA . PHE A 1 91 ? 1.195 2.586 3.029 1.00 90.38 91 PHE A CA 1
ATOM 706 C C . PHE A 1 91 ? 0.522 2.239 4.356 1.00 90.38 91 PHE A C 1
ATOM 708 O O . PHE A 1 91 ? 0.965 1.329 5.047 1.00 90.38 91 PHE A O 1
ATOM 715 N N . GLY A 1 92 ? -0.598 2.901 4.670 1.00 86.38 92 GLY A N 1
ATOM 716 C CA . GLY A 1 92 ? -1.352 2.641 5.890 1.00 86.38 92 GLY A CA 1
ATOM 717 C C . GLY A 1 92 ? -1.819 1.188 6.012 1.00 86.38 92 GLY A C 1
ATOM 718 O O . GLY A 1 92 ? -1.764 0.594 7.088 1.00 86.38 92 GLY A O 1
ATOM 719 N N . LEU A 1 93 ? -2.231 0.609 4.881 1.00 84.69 93 LEU A N 1
ATOM 720 C CA . LEU A 1 93 ? -2.640 -0.785 4.771 1.00 84.69 93 LEU A CA 1
ATOM 721 C C . LEU A 1 93 ? -1.482 -1.743 5.065 1.00 84.69 93 LEU A C 1
ATOM 723 O O . LEU A 1 93 ? -1.640 -2.615 5.907 1.00 84.69 93 LEU A O 1
ATOM 727 N N . LEU A 1 94 ? -0.332 -1.572 4.407 1.00 87.06 94 LEU A N 1
ATOM 728 C CA . LEU A 1 94 ? 0.815 -2.479 4.547 1.00 87.06 94 LEU A CA 1
ATOM 729 C C . LEU A 1 94 ? 1.566 -2.298 5.868 1.00 87.06 94 LEU A C 1
ATOM 731 O O . LEU A 1 94 ? 2.118 -3.254 6.404 1.00 87.06 94 LEU A O 1
ATOM 735 N N . ALA A 1 95 ? 1.587 -1.076 6.398 1.00 87.81 95 ALA A N 1
ATOM 736 C CA . ALA A 1 95 ? 2.206 -0.759 7.680 1.00 87.81 95 ALA A CA 1
ATOM 737 C C . ALA A 1 95 ? 1.329 -1.153 8.879 1.00 87.81 95 ALA A C 1
ATOM 739 O O . ALA A 1 95 ? 1.808 -1.105 10.012 1.00 87.81 95 ALA A O 1
ATOM 740 N N . HIS A 1 96 ? 0.072 -1.546 8.635 1.00 85.31 96 HIS A N 1
ATOM 741 C CA . HIS A 1 96 ? -0.928 -1.874 9.654 1.00 85.31 96 HIS A CA 1
ATOM 742 C C . HIS A 1 96 ? -1.147 -0.712 10.644 1.00 85.31 96 HIS A C 1
ATOM 744 O O . HIS A 1 96 ? -1.170 -0.901 11.860 1.00 85.31 96 HIS A O 1
ATOM 750 N N . ILE A 1 97 ? -1.289 0.508 10.119 1.00 83.25 97 ILE A N 1
ATOM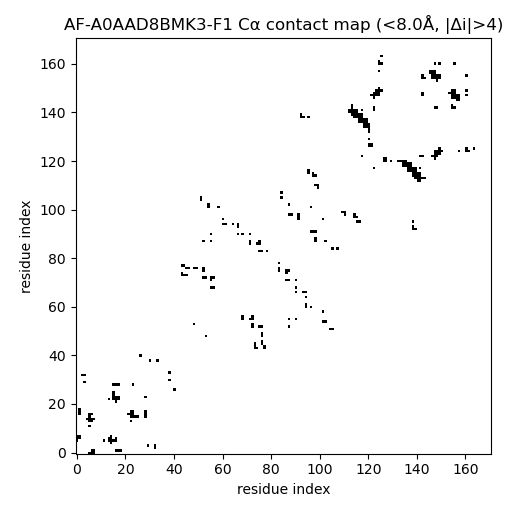 751 C CA . ILE A 1 97 ? -1.495 1.737 10.902 1.00 83.25 97 ILE A CA 1
ATOM 752 C C . ILE A 1 97 ? -2.859 2.354 10.596 1.00 83.25 97 ILE A C 1
ATOM 754 O O . ILE A 1 97 ? -3.395 2.241 9.490 1.00 83.25 97 ILE A O 1
ATOM 758 N N . ASP A 1 98 ? -3.407 3.089 11.557 1.00 78.75 98 ASP A N 1
ATOM 759 C CA . ASP A 1 98 ? -4.606 3.880 11.313 1.00 78.75 98 ASP A CA 1
ATOM 760 C C . ASP A 1 98 ? -4.255 5.119 10.469 1.00 78.75 98 ASP A C 1
ATOM 762 O O . ASP A 1 98 ? -3.515 6.009 10.898 1.00 78.75 98 ASP A O 1
ATOM 766 N N . TYR A 1 99 ? -4.797 5.161 9.250 1.00 78.88 99 TYR A N 1
ATOM 767 C CA . TYR A 1 99 ? -4.566 6.231 8.279 1.00 78.88 99 TYR A CA 1
ATOM 768 C C . TYR A 1 99 ? -4.956 7.607 8.826 1.00 78.88 99 TYR A C 1
ATOM 770 O O . TYR A 1 99 ? -4.192 8.562 8.717 1.00 78.88 99 TYR A O 1
ATOM 778 N N . THR A 1 100 ? -6.142 7.703 9.426 1.00 77.50 100 THR A N 1
ATOM 779 C CA . THR A 1 100 ? -6.736 8.967 9.872 1.00 77.50 100 THR A CA 1
ATOM 780 C C . THR A 1 100 ? -5.909 9.592 10.984 1.00 77.50 100 THR A C 1
ATOM 782 O O . THR A 1 100 ? -5.720 10.803 11.009 1.00 77.50 100 THR A O 1
ATOM 785 N N . THR A 1 101 ? -5.390 8.775 11.901 1.00 79.31 101 THR A N 1
ATOM 786 C CA . THR A 1 101 ? -4.516 9.251 12.977 1.00 79.31 101 THR A CA 1
ATOM 787 C C . THR A 1 101 ? -3.095 9.544 12.499 1.00 79.31 101 THR A C 1
ATOM 789 O O . THR A 1 101 ? -2.477 10.470 13.017 1.00 79.31 101 THR A O 1
ATOM 792 N N . SER A 1 102 ? -2.604 8.818 11.491 1.00 84.75 102 SER A N 1
ATOM 793 C CA . SER A 1 102 ? -1.243 8.980 10.960 1.00 84.75 102 SER A CA 1
ATOM 794 C C . SER A 1 102 ? -1.108 10.148 9.973 1.00 84.75 102 SER A C 1
ATOM 796 O O . SER A 1 102 ? -0.041 10.745 9.885 1.00 84.75 102 SER A O 1
ATOM 798 N N . PHE A 1 103 ? -2.179 10.512 9.253 1.00 84.94 103 PHE A N 1
ATOM 799 C CA . PHE A 1 103 ? -2.151 11.482 8.145 1.00 84.94 103 PHE A CA 1
ATOM 800 C C . PHE A 1 103 ? -3.216 12.588 8.280 1.00 84.94 103 PHE A C 1
ATOM 802 O O . PHE A 1 103 ? -3.959 12.893 7.344 1.00 84.94 103 PHE A O 1
ATOM 809 N N . GLN A 1 104 ? -3.280 13.220 9.456 1.00 72.44 104 GLN A N 1
ATOM 810 C CA . GLN A 1 104 ? -4.329 14.180 9.851 1.00 72.44 104 GLN A CA 1
ATOM 811 C C . GLN A 1 104 ? -4.391 15.479 9.022 1.00 72.44 104 GLN A C 1
ATOM 813 O O . GLN A 1 104 ? -5.404 16.173 9.054 1.00 72.44 104 GLN A O 1
ATOM 818 N N . ASN A 1 105 ? -3.334 15.817 8.276 1.00 67.12 105 ASN A N 1
ATOM 819 C CA . ASN A 1 105 ? -3.185 17.104 7.580 1.00 67.12 105 ASN A CA 1
ATOM 820 C C . ASN A 1 105 ? -3.153 16.961 6.055 1.00 67.12 105 ASN A C 1
ATOM 822 O O . ASN A 1 105 ? -2.415 17.669 5.367 1.00 67.12 105 ASN A O 1
ATOM 826 N N . THR A 1 106 ? -3.908 16.011 5.515 1.00 71.00 106 THR A N 1
ATOM 827 C CA . THR A 1 106 ? -3.960 15.767 4.073 1.00 71.00 106 THR A CA 1
ATOM 828 C C . THR A 1 106 ? -5.304 16.225 3.505 1.00 71.00 106 THR A C 1
ATOM 830 O O . THR A 1 106 ? -6.331 16.151 4.172 1.00 71.00 106 THR A O 1
ATOM 833 N N . SER A 1 107 ? -5.314 16.730 2.264 1.00 71.56 107 SER A N 1
ATOM 834 C CA . SER A 1 107 ? -6.556 17.019 1.518 1.00 71.56 107 SER A CA 1
ATOM 835 C C . SER A 1 107 ? -7.284 15.743 1.078 1.00 71.56 107 SER A C 1
ATOM 837 O O . SER A 1 107 ? -8.350 15.805 0.463 1.00 71.56 107 SER A O 1
ATOM 839 N N . CYS A 1 108 ? -6.707 14.585 1.394 1.00 71.44 108 CYS A N 1
ATOM 840 C CA . CYS A 1 108 ? -7.325 13.289 1.246 1.00 71.44 108 CYS A CA 1
ATOM 841 C C . CYS A 1 108 ? -8.547 13.249 2.155 1.00 71.44 108 CYS A C 1
ATOM 843 O O . CYS A 1 108 ? -8.432 13.413 3.368 1.00 71.44 108 CYS A O 1
ATOM 845 N N . GLY A 1 109 ? -9.731 13.109 1.557 1.00 61.69 109 GLY A N 1
ATOM 846 C CA . GLY A 1 109 ? -10.966 12.993 2.323 1.00 61.69 109 GLY A CA 1
ATOM 847 C C . GLY A 1 109 ? -10.820 11.921 3.402 1.00 61.69 109 GLY A C 1
ATOM 848 O O . GLY A 1 109 ? -10.114 10.932 3.203 1.00 61.69 109 GLY A O 1
ATOM 849 N N . ALA A 1 110 ? -11.473 12.122 4.548 1.00 59.28 110 ALA A N 1
ATOM 850 C CA . ALA A 1 110 ? -11.492 11.103 5.587 1.00 59.28 110 ALA A CA 1
ATOM 851 C C . ALA A 1 110 ? -11.953 9.776 4.971 1.00 59.28 110 ALA A C 1
ATOM 853 O O . ALA A 1 110 ? -12.971 9.738 4.271 1.00 59.28 110 ALA A O 1
ATOM 854 N N . MET A 1 111 ? -11.206 8.697 5.219 1.00 60.59 111 MET A N 1
ATOM 855 C CA . MET A 1 111 ? -11.681 7.375 4.837 1.00 60.59 111 MET A CA 1
ATOM 856 C C . MET A 1 111 ? -13.048 7.149 5.479 1.00 60.59 111 MET A C 1
ATOM 858 O O . MET A 1 111 ? -13.230 7.360 6.677 1.00 60.59 111 MET A O 1
ATOM 862 N N . LEU A 1 112 ? -14.015 6.714 4.671 1.00 61.53 112 LEU A N 1
ATOM 863 C CA . LEU A 1 112 ? -15.405 6.514 5.096 1.00 61.53 112 LEU A CA 1
ATOM 864 C C . LEU A 1 112 ? -15.568 5.376 6.122 1.00 61.53 112 LEU A C 1
ATOM 866 O O . LEU A 1 112 ? -16.666 5.160 6.628 1.00 61.53 112 LEU A O 1
ATOM 870 N N . CYS A 1 113 ? -14.496 4.636 6.412 1.00 66.75 113 CYS A N 1
ATOM 871 C CA . CYS A 1 113 ? -14.500 3.433 7.228 1.00 66.75 113 CYS A CA 1
ATOM 872 C C . CYS A 1 113 ? -13.326 3.400 8.211 1.00 66.75 113 CYS A C 1
ATOM 874 O O . CYS A 1 113 ? -12.208 3.811 7.900 1.00 66.75 113 CYS A O 1
ATOM 876 N N . GLN A 1 114 ? -13.589 2.864 9.403 1.00 68.56 114 GLN A N 1
ATOM 877 C CA . GLN A 1 114 ? -12.570 2.620 10.416 1.00 68.56 114 GLN A CA 1
ATOM 878 C C . GLN A 1 114 ? -11.720 1.418 9.987 1.00 68.56 114 GLN A C 1
ATOM 880 O O . GLN A 1 114 ? -12.232 0.304 9.848 1.00 68.56 114 GLN A O 1
ATOM 885 N N . ARG A 1 115 ? -10.422 1.639 9.758 1.00 75.88 115 ARG A N 1
ATOM 886 C CA . ARG A 1 115 ? -9.485 0.553 9.463 1.00 75.88 115 ARG A CA 1
ATOM 887 C C . ARG A 1 115 ? -9.017 -0.103 10.752 1.00 75.88 115 ARG A C 1
ATOM 889 O O . ARG A 1 115 ? -8.648 0.585 11.697 1.00 75.88 115 ARG A O 1
ATOM 896 N N . ARG A 1 116 ? -9.012 -1.431 10.786 1.00 78.38 116 ARG A N 1
ATOM 897 C CA . ARG A 1 116 ? -8.444 -2.208 11.893 1.00 78.38 116 ARG A CA 1
ATOM 898 C C . ARG A 1 116 ? -7.973 -3.570 11.415 1.00 78.38 116 ARG A C 1
ATOM 900 O O . ARG A 1 116 ? -8.301 -3.988 10.307 1.00 78.38 116 ARG A O 1
ATOM 907 N N . GLU A 1 117 ? -7.228 -4.253 12.272 1.00 80.94 117 GLU A N 1
ATOM 908 C CA . GLU A 1 117 ? -6.906 -5.665 12.093 1.00 80.94 117 GLU A CA 1
ATOM 909 C C . GLU A 1 117 ? -8.156 -6.516 12.367 1.00 80.94 117 GLU A C 1
ATOM 911 O O . GLU A 1 117 ? -8.883 -6.285 13.341 1.00 80.94 117 GLU A O 1
ATOM 916 N N . TYR A 1 118 ? -8.422 -7.485 11.498 1.00 79.00 118 TYR A N 1
ATOM 917 C CA . TYR A 1 118 ? -9.526 -8.429 11.611 1.00 79.00 118 TYR A CA 1
ATOM 918 C C . TYR A 1 118 ? -9.133 -9.797 11.050 1.00 79.00 118 TYR A C 1
ATOM 920 O O . TYR A 1 118 ? -8.248 -9.904 10.208 1.00 79.00 118 TYR A O 1
ATOM 928 N N . ASP A 1 119 ? -9.795 -10.850 11.523 1.00 81.88 119 ASP A N 1
ATOM 929 C CA . ASP A 1 119 ? -9.687 -12.197 10.956 1.00 81.88 119 ASP A CA 1
ATOM 930 C C . ASP A 1 119 ? -10.743 -12.336 9.857 1.00 81.88 119 ASP A C 1
ATOM 932 O O . ASP A 1 119 ? -11.925 -12.108 10.128 1.00 81.88 119 ASP A O 1
ATOM 936 N N . ILE A 1 120 ? -10.339 -12.680 8.629 1.00 81.25 120 ILE A N 1
ATOM 937 C CA . ILE A 1 120 ? -11.264 -12.835 7.494 1.00 81.25 120 ILE A CA 1
ATOM 938 C C . ILE A 1 120 ? -12.383 -13.846 7.784 1.00 81.25 120 ILE A C 1
ATOM 940 O O . ILE A 1 120 ? -13.483 -13.724 7.253 1.00 81.25 120 ILE A O 1
ATOM 944 N N . CYS A 1 121 ? -12.143 -14.800 8.681 1.00 77.69 121 CYS A N 1
ATOM 945 C CA . CYS A 1 121 ? -13.128 -15.802 9.067 1.00 77.69 121 CYS A CA 1
ATOM 946 C C . CYS A 1 121 ? -14.177 -15.294 10.065 1.00 77.69 121 CYS A C 1
ATOM 948 O O . CYS A 1 121 ? -15.171 -15.978 10.297 1.00 77.69 121 CYS A O 1
ATOM 950 N N . ASP A 1 122 ? -13.967 -14.124 10.675 1.00 76.81 122 ASP A N 1
ATOM 951 C CA . ASP A 1 122 ? -14.822 -13.579 11.739 1.00 76.81 122 ASP A CA 1
ATOM 952 C C . ASP A 1 122 ? -15.399 -12.198 11.376 1.00 76.81 122 ASP A C 1
ATOM 954 O O . ASP A 1 122 ? -15.810 -11.441 12.251 1.00 76.81 122 ASP A O 1
ATOM 958 N N . ILE A 1 123 ? -15.437 -11.833 10.086 1.00 80.94 123 ILE A N 1
ATOM 959 C CA . ILE A 1 123 ? -15.983 -10.531 9.653 1.00 80.94 123 ILE A CA 1
ATOM 960 C C . ILE A 1 123 ? -17.486 -10.539 9.399 1.00 80.94 123 ILE A C 1
ATOM 962 O O . ILE A 1 123 ? -18.134 -9.499 9.518 1.00 80.94 123 ILE A O 1
ATOM 966 N N . ASN A 1 124 ? -18.053 -11.689 9.039 1.00 80.62 124 ASN A N 1
ATOM 967 C CA . ASN A 1 124 ? -19.438 -11.791 8.599 1.00 80.62 124 ASN A CA 1
ATOM 968 C C . ASN A 1 124 ? -20.289 -12.519 9.631 1.00 80.62 124 ASN A C 1
ATOM 970 O O . ASN A 1 124 ? -19.875 -13.489 10.261 1.00 80.62 124 ASN A O 1
ATOM 974 N N . CYS A 1 125 ? -21.560 -12.141 9.693 1.00 78.31 125 CYS A N 1
ATOM 975 C CA . CYS A 1 125 ? -22.577 -12.844 10.461 1.00 78.31 125 CYS A CA 1
ATOM 976 C C . CYS A 1 125 ? -22.805 -14.305 10.017 1.00 78.31 125 CYS A C 1
ATOM 978 O O . CYS A 1 125 ? -23.461 -15.056 10.736 1.00 78.31 125 CYS A O 1
ATOM 980 N N . ARG A 1 126 ? -22.318 -14.691 8.829 1.00 72.25 126 ARG A N 1
ATOM 981 C CA . ARG A 1 126 ? -22.520 -16.010 8.207 1.00 72.25 126 ARG A CA 1
ATOM 982 C C . ARG A 1 126 ? -21.387 -17.002 8.486 1.00 72.25 126 ARG A C 1
ATOM 984 O O . ARG A 1 126 ? -21.638 -18.201 8.524 1.00 72.25 126 ARG A O 1
ATOM 991 N N . ASP A 1 127 ? -20.170 -16.510 8.712 1.00 62.78 127 ASP A N 1
ATOM 992 C CA . ASP A 1 127 ? -18.947 -17.325 8.630 1.00 62.78 127 ASP A CA 1
ATOM 993 C C . ASP A 1 127 ? -18.519 -17.957 9.957 1.00 62.78 127 ASP A C 1
ATOM 995 O O . ASP A 1 127 ? -17.565 -18.734 9.997 1.00 62.78 127 ASP A O 1
ATOM 999 N N . GLY A 1 128 ? -19.285 -17.732 11.031 1.00 55.19 128 GLY A N 1
ATOM 1000 C CA . GLY A 1 128 ? -18.976 -18.209 12.382 1.00 55.19 128 GLY A CA 1
ATOM 1001 C C . GLY A 1 128 ? -18.854 -19.732 12.554 1.00 55.19 128 GLY A C 1
ATOM 1002 O O . GLY A 1 128 ? -18.548 -20.163 13.661 1.00 55.19 128 GLY A O 1
ATOM 1003 N N . ASN A 1 129 ? -19.086 -20.527 11.502 1.00 52.88 129 ASN A N 1
ATOM 1004 C CA . ASN A 1 129 ? -18.975 -21.988 11.492 1.00 52.88 129 ASN A CA 1
ATOM 1005 C C . ASN A 1 129 ? -18.310 -22.569 10.228 1.00 52.88 129 ASN A C 1
ATOM 1007 O O . ASN A 1 129 ? -18.410 -23.770 9.967 1.00 52.88 129 ASN A O 1
ATOM 1011 N N . SER A 1 130 ? -17.603 -21.755 9.438 1.00 56.06 130 SER A N 1
ATOM 1012 C CA . SER A 1 130 ? -16.804 -22.277 8.329 1.00 56.06 130 SER A CA 1
ATOM 1013 C C . SER A 1 130 ? -15.573 -23.009 8.879 1.00 56.06 130 SER A C 1
ATOM 1015 O O . SER A 1 130 ? -14.496 -22.438 9.027 1.00 56.06 130 SER A O 1
ATOM 1017 N N . PHE A 1 131 ? -15.703 -24.308 9.166 1.00 58.22 131 PHE A N 1
ATOM 1018 C CA . PHE A 1 131 ? -14.580 -25.185 9.549 1.00 58.22 131 PHE A CA 1
ATOM 1019 C C . PHE A 1 131 ? -13.460 -25.249 8.489 1.00 58.22 131 PHE A C 1
ATOM 1021 O O . PHE A 1 131 ? -12.418 -25.849 8.735 1.00 58.22 131 PHE A O 1
ATOM 1028 N N . LYS A 1 132 ? -13.681 -24.656 7.309 1.00 68.69 132 LYS A N 1
ATOM 1029 C CA . LYS A 1 132 ? -12.744 -24.591 6.183 1.00 68.69 132 LYS A CA 1
ATOM 1030 C C . LYS A 1 132 ? -12.174 -23.190 5.942 1.00 68.69 132 LYS A C 1
ATOM 1032 O O . LYS A 1 132 ? -11.464 -23.013 4.960 1.00 68.69 132 LYS A O 1
ATOM 1037 N N . CYS A 1 133 ? -12.495 -22.199 6.774 1.00 72.31 133 CYS A N 1
ATOM 1038 C CA . CYS A 1 133 ? -11.915 -20.872 6.617 1.00 72.31 133 CYS A CA 1
ATOM 1039 C C . CYS A 1 133 ? -10.485 -20.855 7.167 1.00 72.31 133 CYS A C 1
ATOM 1041 O O . CYS A 1 133 ? -10.251 -21.136 8.346 1.00 72.31 133 CYS A O 1
ATOM 1043 N N . GLU A 1 134 ? -9.527 -20.546 6.300 1.00 77.56 134 GLU A N 1
ATOM 1044 C CA . GLU A 1 134 ? -8.142 -20.330 6.694 1.00 77.56 134 GLU A CA 1
ATOM 1045 C C . GLU A 1 134 ? -8.033 -18.952 7.342 1.00 77.56 134 GLU A C 1
ATOM 1047 O O . GLU A 1 134 ? -8.255 -17.927 6.701 1.00 77.56 134 GLU A O 1
ATOM 1052 N N . LYS A 1 135 ? -7.739 -18.941 8.647 1.00 77.00 135 LYS A N 1
ATOM 1053 C CA . LYS A 1 135 ? -7.613 -17.704 9.414 1.00 77.00 135 LYS A CA 1
ATOM 1054 C C . LYS A 1 135 ? -6.453 -16.886 8.884 1.00 77.00 135 LYS A C 1
ATOM 1056 O O . LYS A 1 135 ? -5.291 -17.230 9.100 1.00 77.00 135 LYS A O 1
ATOM 1061 N N . GLU A 1 136 ? -6.789 -15.768 8.269 1.00 79.00 136 GLU A N 1
ATOM 1062 C CA . GLU A 1 136 ? -5.840 -14.772 7.815 1.00 79.00 136 GLU A CA 1
ATOM 1063 C C . GLU A 1 136 ? -6.191 -13.442 8.471 1.00 79.00 136 GLU A C 1
ATOM 1065 O O . GLU A 1 136 ? -7.331 -12.971 8.413 1.00 79.00 136 GLU A O 1
ATOM 1070 N N . ARG A 1 137 ? -5.202 -12.852 9.147 1.00 79.38 137 ARG A N 1
ATOM 1071 C CA . ARG A 1 137 ? -5.361 -11.525 9.728 1.00 79.38 137 ARG A CA 1
ATOM 1072 C C . ARG A 1 137 ? -5.091 -10.488 8.660 1.00 79.38 137 ARG A C 1
ATOM 1074 O O . ARG A 1 137 ? -3.982 -10.403 8.143 1.00 79.38 137 ARG A O 1
ATOM 1081 N N . MET A 1 138 ? -6.100 -9.684 8.379 1.00 79.31 138 MET A N 1
ATOM 1082 C CA . MET A 1 138 ? -6.027 -8.590 7.430 1.00 79.31 138 MET A CA 1
ATOM 1083 C C . MET A 1 138 ? -6.197 -7.270 8.163 1.00 79.31 138 MET A C 1
ATOM 1085 O O . MET A 1 138 ? -6.958 -7.163 9.123 1.00 79.31 138 MET A O 1
ATOM 1089 N N . PHE A 1 139 ? -5.497 -6.242 7.705 1.00 78.19 139 PHE A N 1
ATOM 1090 C CA . PHE A 1 139 ? -5.769 -4.873 8.111 1.00 78.19 139 PHE A CA 1
ATOM 1091 C C . PHE A 1 139 ? -6.649 -4.233 7.040 1.00 78.19 139 PHE A C 1
ATOM 1093 O O . PHE A 1 139 ? -6.373 -4.374 5.857 1.00 78.19 139 PHE A O 1
ATOM 1100 N N . GLY A 1 140 ? -7.737 -3.560 7.399 1.00 79.06 140 GLY A N 1
ATOM 1101 C CA . GLY A 1 140 ? -8.595 -2.951 6.383 1.00 79.06 140 GLY A CA 1
ATOM 1102 C C . GLY A 1 140 ? -9.899 -2.402 6.925 1.00 79.06 140 GLY A C 1
ATOM 1103 O O . GLY A 1 140 ? -10.118 -2.362 8.134 1.00 79.06 140 GLY A O 1
ATOM 1104 N N . CYS A 1 141 ? -10.760 -1.952 6.014 1.00 78.56 141 CYS A N 1
ATOM 1105 C CA . CYS A 1 141 ? -12.070 -1.425 6.366 1.00 78.56 141 CYS A CA 1
ATOM 1106 C C . CYS A 1 141 ? -13.034 -2.549 6.722 1.00 78.56 141 CYS A C 1
ATOM 1108 O O . CYS A 1 141 ? -13.387 -3.381 5.888 1.00 78.56 141 CYS A O 1
ATOM 1110 N N . THR A 1 142 ? -13.465 -2.556 7.974 1.00 81.38 142 THR A N 1
ATOM 1111 C CA . THR A 1 142 ? -14.371 -3.571 8.502 1.00 81.38 142 THR A CA 1
ATOM 1112 C C . THR A 1 142 ? -15.328 -2.950 9.514 1.00 81.38 142 THR A C 1
ATOM 1114 O O . THR A 1 142 ? -15.200 -1.779 9.882 1.00 81.38 142 THR A O 1
ATOM 1117 N N . CYS A 1 143 ? -16.297 -3.735 9.969 1.00 81.69 143 CYS A N 1
ATOM 1118 C CA . CYS A 1 143 ? -17.181 -3.346 11.053 1.00 81.69 143 CYS A CA 1
ATOM 1119 C C . CYS A 1 143 ? -16.405 -3.059 12.342 1.00 81.69 143 CYS A C 1
ATOM 1121 O O . CYS A 1 143 ? -15.304 -3.578 12.544 1.00 81.69 143 CYS A O 1
ATOM 1123 N N . GLY A 1 144 ? -16.983 -2.248 13.233 1.00 79.94 144 GLY A N 1
ATOM 1124 C CA . GLY A 1 144 ? -16.387 -1.947 14.536 1.00 79.94 144 GLY A CA 1
ATOM 1125 C C . GLY A 1 144 ? -16.138 -3.204 15.378 1.00 79.94 144 GLY A C 1
ATOM 1126 O O . GLY A 1 144 ? -16.622 -4.293 15.070 1.00 79.94 144 GLY A O 1
ATOM 1127 N N . GLU A 1 145 ? -15.369 -3.074 16.456 1.00 80.75 145 GLU A N 1
ATOM 1128 C CA . GLU A 1 145 ? -15.084 -4.202 17.350 1.00 80.75 145 GLU A CA 1
ATOM 1129 C C . GLU A 1 145 ? -16.379 -4.859 17.872 1.00 80.75 145 GLU A C 1
ATOM 1131 O O . GLU A 1 145 ? -17.315 -4.180 18.298 1.00 80.75 145 GLU A O 1
ATOM 1136 N N . GLY A 1 146 ? -16.462 -6.192 17.778 1.00 78.75 146 GLY A N 1
ATOM 1137 C CA . GLY A 1 146 ? -17.661 -6.964 18.136 1.00 78.75 146 GLY A CA 1
ATOM 1138 C C . GLY A 1 146 ? -18.856 -6.809 17.182 1.00 78.75 146 GLY A C 1
ATOM 1139 O O . GLY A 1 146 ? -19.946 -7.307 17.487 1.00 78.75 146 GLY A O 1
ATOM 1140 N N . GLN A 1 147 ? -18.677 -6.128 16.046 1.00 86.06 147 GLN A N 1
ATOM 1141 C CA . GLN A 1 147 ? -19.658 -6.019 14.971 1.00 86.06 147 GLN A CA 1
ATOM 1142 C C . GLN A 1 147 ? -19.227 -6.820 13.740 1.00 86.06 147 GLN A C 1
ATOM 1144 O O . GLN A 1 147 ? -18.042 -6.978 13.463 1.00 86.06 147 GLN A O 1
ATOM 1149 N N . TYR A 1 148 ? -20.226 -7.276 12.994 1.00 85.19 148 TYR A N 1
ATOM 1150 C CA . TYR A 1 148 ? -20.107 -8.198 11.876 1.00 85.19 148 TYR A CA 1
ATOM 1151 C C . TYR A 1 148 ? -20.962 -7.698 10.715 1.00 85.19 148 TYR A C 1
ATOM 1153 O O . TYR A 1 148 ? -22.034 -7.121 10.937 1.00 85.19 148 TYR A O 1
ATOM 1161 N N . TYR A 1 149 ? -20.512 -7.944 9.490 1.00 85.44 149 TYR A N 1
ATOM 1162 C CA . TYR A 1 149 ? -21.291 -7.655 8.295 1.00 85.44 149 TYR A CA 1
ATOM 1163 C C . TYR A 1 149 ? -22.495 -8.592 8.200 1.00 85.44 149 TYR A C 1
ATOM 1165 O O . TYR A 1 149 ? -22.391 -9.819 8.309 1.00 85.44 149 TYR A O 1
ATOM 1173 N N . LYS A 1 150 ? -23.662 -8.003 7.974 1.00 83.81 150 LYS A N 1
ATOM 1174 C CA . LYS A 1 150 ? -24.866 -8.708 7.541 1.00 83.81 150 LYS A CA 1
ATOM 1175 C C . LYS A 1 150 ? -24.856 -8.921 6.025 1.00 83.81 150 LYS A C 1
ATOM 1177 O O . LYS A 1 150 ? -24.034 -8.366 5.308 1.00 83.81 150 LYS A O 1
ATOM 1182 N N . HIS A 1 151 ? -25.836 -9.679 5.532 1.00 75.62 151 HIS A N 1
ATOM 1183 C CA . HIS A 1 151 ? -26.064 -9.872 4.096 1.00 75.62 151 HIS A CA 1
ATOM 1184 C C . HIS A 1 151 ? -26.330 -8.554 3.337 1.00 75.62 151 HIS A C 1
ATOM 1186 O O . HIS A 1 151 ? -26.077 -8.475 2.142 1.00 75.62 151 HIS A O 1
ATOM 1192 N N . ASP A 1 152 ? -26.855 -7.523 3.999 1.00 79.69 152 ASP A N 1
ATOM 1193 C CA . ASP A 1 152 ? -27.088 -6.200 3.403 1.00 79.69 152 ASP A CA 1
ATOM 1194 C C . ASP A 1 152 ? -25.871 -5.263 3.524 1.00 79.69 152 ASP A C 1
ATOM 1196 O O . ASP A 1 152 ? -26.022 -4.052 3.403 1.00 79.69 152 ASP A O 1
ATOM 1200 N N . GLU A 1 153 ? -24.687 -5.818 3.810 1.00 77.44 153 GLU A N 1
ATOM 1201 C CA . GLU A 1 153 ? -23.421 -5.094 3.998 1.00 77.44 153 GLU A CA 1
ATOM 1202 C C . GLU A 1 153 ? -23.439 -4.089 5.167 1.00 77.44 153 GLU A C 1
ATOM 1204 O O . GLU A 1 153 ? -22.516 -3.293 5.336 1.00 77.44 153 GLU A O 1
ATOM 1209 N N . THR A 1 154 ? -24.451 -4.149 6.042 1.00 86.06 154 THR A N 1
ATOM 1210 C CA . THR A 1 154 ? -24.494 -3.328 7.257 1.00 86.06 154 THR A CA 1
ATOM 1211 C C . THR A 1 154 ? -23.803 -4.008 8.435 1.00 86.06 154 THR A C 1
ATOM 1213 O O . THR A 1 154 ? -23.845 -5.228 8.598 1.00 86.06 154 THR A O 1
ATOM 1216 N N . CYS A 1 155 ? -23.196 -3.203 9.307 1.00 86.00 155 CYS A N 1
ATOM 1217 C CA . CYS A 1 155 ? -22.535 -3.686 10.514 1.00 86.00 155 CYS A CA 1
ATOM 1218 C C . CYS A 1 155 ? -23.512 -3.841 11.678 1.00 86.00 155 CYS A C 1
ATOM 1220 O O . CYS A 1 155 ? -24.276 -2.929 12.006 1.00 86.00 155 CYS A O 1
ATOM 1222 N N . ALA A 1 156 ? -23.461 -4.983 12.358 1.00 86.25 156 ALA A N 1
ATOM 1223 C CA . ALA A 1 156 ? -24.272 -5.222 13.541 1.00 86.25 156 ALA A CA 1
ATOM 1224 C C . ALA A 1 156 ? -23.570 -6.124 14.559 1.00 86.25 156 ALA A C 1
ATOM 1226 O O . ALA A 1 156 ? -22.741 -6.947 14.186 1.00 86.25 156 ALA A O 1
ATOM 1227 N N . PRO A 1 157 ? -23.902 -6.010 15.857 1.00 87.00 157 PRO A N 1
ATOM 1228 C CA . PRO A 1 157 ? -23.391 -6.938 16.858 1.00 87.00 157 PRO A CA 1
ATOM 1229 C C . PRO A 1 157 ? -23.844 -8.371 16.561 1.00 87.00 157 PRO A C 1
ATOM 1231 O O . PRO A 1 157 ? -24.914 -8.575 15.983 1.00 87.00 157 PRO A O 1
ATOM 1234 N N . ARG A 1 158 ? -23.083 -9.363 17.043 1.00 78.69 158 ARG A N 1
ATOM 1235 C CA . ARG A 1 158 ? -23.368 -10.795 16.823 1.00 78.69 158 ARG A CA 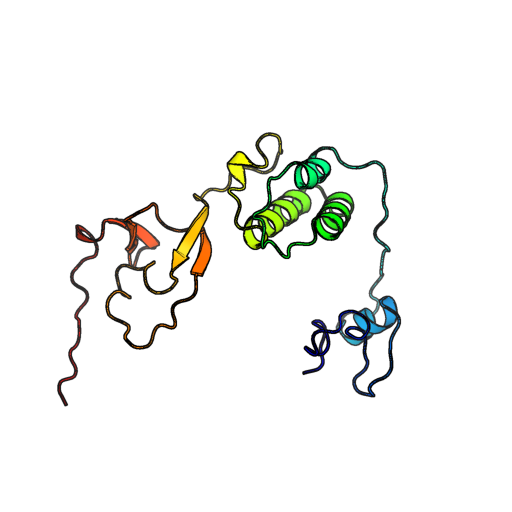1
ATOM 1236 C C . ARG A 1 158 ? -24.796 -11.207 17.187 1.00 78.69 158 ARG A C 1
ATOM 1238 O O . ARG A 1 158 ? -25.392 -12.028 16.508 1.00 78.69 158 ARG A O 1
ATOM 1245 N N . SER A 1 159 ? -25.383 -10.597 18.215 1.00 80.44 159 SER A N 1
ATOM 1246 C CA . SER A 1 159 ? -26.774 -10.842 18.632 1.00 80.44 159 SER A CA 1
ATOM 1247 C C . SER A 1 159 ? -27.832 -10.429 17.600 1.00 80.44 159 SER A C 1
ATOM 1249 O O . SER A 1 159 ? -28.987 -10.829 17.713 1.00 80.44 159 SER A O 1
ATOM 1251 N N . LYS A 1 160 ? -27.457 -9.611 16.612 1.00 82.75 160 LYS A N 1
ATOM 1252 C CA . LYS A 1 160 ? -28.296 -9.160 15.493 1.00 82.75 160 LYS A CA 1
ATOM 1253 C C . LYS A 1 160 ? -27.893 -9.791 14.158 1.00 82.75 160 LYS A C 1
ATOM 1255 O O . LYS A 1 160 ? -28.481 -9.446 13.131 1.00 82.75 160 LYS A O 1
ATOM 1260 N N . CYS A 1 161 ? -26.915 -10.693 14.162 1.00 75.31 161 CYS A N 1
ATOM 1261 C CA . CYS A 1 161 ? -26.729 -11.653 13.090 1.00 75.31 161 CYS A CA 1
ATOM 1262 C C . CYS A 1 161 ? -27.911 -12.617 13.186 1.00 75.31 161 CYS A C 1
ATOM 1264 O O . CYS A 1 161 ? -28.004 -13.363 14.155 1.00 75.31 161 CYS A O 1
ATOM 1266 N N . GLY A 1 162 ? -28.882 -12.518 12.277 1.00 67.62 162 GLY A N 1
ATOM 1267 C CA . GLY A 1 162 ? -30.053 -13.398 12.299 1.00 67.62 162 GLY A CA 1
ATOM 1268 C C . GLY A 1 162 ? -29.664 -14.882 12.293 1.00 67.62 162 GLY A C 1
ATOM 1269 O O . GLY A 1 162 ? -28.508 -15.236 12.063 1.00 67.62 162 GLY A O 1
ATOM 1270 N N . CYS A 1 163 ? -30.631 -15.765 12.530 1.00 65.88 163 CYS A N 1
ATOM 1271 C CA . CYS A 1 163 ? -30.412 -17.195 12.343 1.00 65.88 163 CYS A CA 1
ATOM 1272 C C . CYS A 1 163 ? -30.180 -17.457 10.850 1.00 65.88 163 CYS A C 1
ATOM 1274 O O . CYS A 1 163 ? -31.116 -17.391 10.059 1.00 65.88 163 CYS A O 1
ATOM 1276 N N . TYR A 1 164 ? -28.933 -17.707 10.461 1.00 60.16 164 TYR A N 1
ATOM 1277 C CA . TYR A 1 164 ? -28.643 -18.352 9.188 1.00 60.16 164 TYR A CA 1
ATOM 1278 C C . TYR A 1 164 ? -28.798 -19.850 9.416 1.00 60.16 164 TYR A C 1
ATOM 1280 O O . TYR A 1 164 ? -28.246 -20.365 10.390 1.00 60.16 164 TYR A O 1
ATOM 1288 N N . ASP A 1 165 ? -29.580 -20.517 8.566 1.00 44.28 165 ASP A N 1
ATOM 1289 C CA . ASP A 1 165 ? -29.742 -21.967 8.599 1.00 44.28 165 ASP A CA 1
ATOM 1290 C C . ASP A 1 165 ? -28.360 -22.618 8.559 1.00 44.28 165 ASP A C 1
ATOM 1292 O O . ASP A 1 165 ? -27.678 -22.647 7.534 1.00 44.28 165 ASP A O 1
ATOM 1296 N N . MET A 1 166 ? -27.920 -23.102 9.718 1.00 45.56 166 MET A N 1
ATOM 1297 C CA . MET A 1 166 ? -26.811 -24.029 9.801 1.00 45.56 166 MET A CA 1
ATOM 1298 C C . MET A 1 166 ? -27.373 -25.364 9.337 1.00 45.56 166 MET A C 1
ATOM 1300 O O . MET A 1 166 ? -27.835 -26.157 10.157 1.00 45.56 166 MET A O 1
ATOM 1304 N N . GLU A 1 167 ? -27.407 -25.580 8.021 1.00 36.84 167 GLU A N 1
ATOM 1305 C CA . GLU A 1 167 ? -27.625 -26.910 7.462 1.00 36.84 167 GLU A CA 1
ATOM 1306 C C . GLU A 1 167 ? -26.492 -27.812 7.963 1.00 36.84 167 GLU A C 1
ATOM 1308 O O . GLU A 1 167 ? -25.408 -27.901 7.388 1.00 36.84 167 GLU A O 1
ATOM 1313 N N . PHE A 1 168 ? -26.733 -28.475 9.091 1.00 41.00 168 PHE A N 1
ATOM 1314 C CA . PHE A 1 168 ? -26.075 -29.728 9.397 1.00 41.00 168 PHE A CA 1
ATOM 1315 C C . PHE A 1 168 ? -26.564 -30.721 8.342 1.00 41.00 168 PHE A C 1
ATOM 1317 O O . PHE A 1 168 ? -27.640 -31.299 8.488 1.00 41.00 168 PHE A O 1
ATOM 1324 N N . SER A 1 169 ? -25.796 -30.909 7.266 1.00 37.62 169 SER A N 1
ATOM 1325 C CA . SER A 1 169 ? -25.940 -32.110 6.449 1.00 37.62 169 SER A CA 1
ATOM 1326 C C . SER A 1 169 ? -25.464 -33.281 7.307 1.00 37.62 169 SER A C 1
ATOM 1328 O O . SER A 1 169 ? -24.268 -33.559 7.411 1.00 37.62 169 SER A O 1
ATOM 1330 N N . SER A 1 170 ? -26.396 -33.902 8.016 1.00 41.12 170 SER A N 1
ATOM 1331 C CA . SER A 1 170 ? -26.199 -35.227 8.579 1.00 41.12 170 SER A CA 1
ATOM 1332 C C . SER A 1 170 ? -26.392 -36.242 7.457 1.00 41.12 170 SER A C 1
ATOM 1334 O O . SER A 1 170 ? -27.525 -36.656 7.215 1.00 41.12 170 SER A O 1
ATOM 1336 N N . ASP A 1 171 ? -25.287 -36.595 6.804 1.00 36.44 171 ASP A N 1
ATOM 1337 C CA . ASP A 1 171 ? -25.100 -37.895 6.152 1.00 36.44 171 ASP A CA 1
ATOM 1338 C C . ASP A 1 171 ? -24.042 -38.684 6.935 1.00 36.44 171 ASP A C 1
ATOM 1340 O O . ASP A 1 171 ? -22.961 -38.109 7.218 1.00 36.44 171 ASP A O 1
#

Secondary structure (DSSP, 8-state):
--BTTB-SSS-GGGSSB-TTS-B--HHHHHHHT--SSSPPP-PPP--S--HHHHHHHHS---TT----HHHHHHHHHHS-HHHHHHHHHHHHHHHT--HHHH-TT-SSPPPSS-EEEEEGGGSBTT-TT-TT----EEEEE-PPTTEEE-TTS-EEEGGGS----------